Protein AF-A0A1Q5QZH0-F1 (afdb_monomer)

Radius of gyration: 17.16 Å; Cα contacts (8 Å, |Δi|>4): 21; chains: 1; bounding box: 36×31×47 Å

Mean predicted aligned error: 10.09 Å

Structure (mmCIF, N/CA/C/O backbone):
data_AF-A0A1Q5QZH0-F1
#
_entry.id   AF-A0A1Q5QZH0-F1
#
loop_
_atom_site.group_PDB
_atom_site.id
_atom_site.type_symbol
_atom_site.label_atom_id
_atom_site.label_alt_id
_atom_site.label_comp_id
_atom_site.label_asym_id
_atom_site.label_entity_id
_atom_site.label_seq_id
_atom_site.pdbx_PDB_ins_code
_atom_site.Cartn_x
_atom_site.Cartn_y
_atom_site.Cartn_z
_atom_site.occupancy
_atom_site.B_iso_or_equiv
_atom_site.auth_seq_id
_atom_site.auth_comp_id
_atom_site.auth_asym_id
_atom_site.auth_atom_id
_atom_site.pdbx_PDB_model_num
ATOM 1 N N . TRP A 1 1 ? 6.038 1.890 -18.536 1.00 57.09 1 TRP A N 1
ATOM 2 C CA . TRP A 1 1 ? 7.048 2.656 -17.776 1.00 57.09 1 TRP A CA 1
ATOM 3 C C . TRP A 1 1 ? 7.448 3.877 -18.613 1.00 57.09 1 TRP A C 1
ATOM 5 O O . TRP A 1 1 ? 8.399 3.811 -19.379 1.00 57.09 1 TRP A O 1
ATOM 15 N N . LEU A 1 2 ? 6.680 4.977 -18.568 1.00 54.44 2 LEU A N 1
ATOM 16 C CA . LEU A 1 2 ? 6.968 6.151 -19.418 1.00 54.44 2 LEU A CA 1
ATOM 17 C C . LEU A 1 2 ? 8.265 6.871 -18.995 1.00 54.44 2 LEU A C 1
ATOM 19 O O . LEU A 1 2 ? 8.959 7.413 -19.840 1.00 54.44 2 LEU A O 1
ATOM 23 N N . LEU A 1 3 ? 8.637 6.795 -17.710 1.00 57.62 3 LEU A N 1
ATOM 24 C CA . LEU A 1 3 ? 9.879 7.365 -17.168 1.00 57.62 3 LEU A CA 1
ATOM 25 C C . LEU A 1 3 ? 11.174 6.699 -17.692 1.00 57.62 3 LEU A C 1
ATOM 27 O O . LEU A 1 3 ? 12.242 7.272 -17.535 1.00 57.62 3 LEU A O 1
ATOM 31 N N . GLN A 1 4 ? 11.095 5.486 -18.261 1.00 57.97 4 GLN A N 1
ATOM 32 C CA . GLN A 1 4 ? 12.247 4.633 -18.638 1.00 57.97 4 GLN A CA 1
ATOM 33 C C . GLN A 1 4 ? 12.659 5.014 -20.041 1.00 57.97 4 GLN A C 1
ATOM 35 O O . GLN A 1 4 ? 13.828 4.979 -20.389 1.00 57.97 4 GLN A O 1
ATOM 40 N N . TRP A 1 5 ? 11.645 5.381 -20.819 1.00 58.03 5 TRP A N 1
ATOM 41 C CA . TRP A 1 5 ? 11.732 5.848 -22.182 1.00 58.03 5 TRP A CA 1
ATOM 42 C C . TRP A 1 5 ? 11.906 7.372 -22.229 1.00 58.03 5 TRP A C 1
ATOM 44 O O . TRP A 1 5 ? 12.612 7.869 -23.097 1.00 58.03 5 TRP A O 1
ATOM 54 N N . TYR A 1 6 ? 11.336 8.109 -21.266 1.00 59.97 6 TYR A N 1
ATOM 55 C CA . TYR A 1 6 ? 11.456 9.565 -21.142 1.00 59.97 6 TYR A CA 1
ATOM 56 C C . TYR A 1 6 ? 11.782 9.981 -19.698 1.00 59.97 6 TYR A C 1
ATOM 58 O O . TYR A 1 6 ? 10.876 10.336 -18.933 1.00 59.97 6 TYR A O 1
ATOM 66 N N . PRO A 1 7 ? 13.067 9.956 -19.303 1.00 63.41 7 PRO A N 1
ATOM 67 C CA . PRO A 1 7 ? 13.510 10.441 -18.001 1.00 63.41 7 PRO A CA 1
ATOM 68 C C . PRO A 1 7 ? 13.390 11.971 -17.952 1.00 63.41 7 PRO A C 1
ATOM 70 O O . PRO A 1 7 ? 14.319 12.706 -18.270 1.00 63.41 7 PRO A O 1
ATOM 73 N N . ASN A 1 8 ? 12.203 12.459 -17.594 1.00 75.69 8 ASN A N 1
ATOM 74 C CA . ASN A 1 8 ? 11.897 13.881 -17.491 1.00 75.69 8 ASN A CA 1
ATOM 75 C C . ASN A 1 8 ? 11.555 14.239 -16.037 1.00 75.69 8 ASN A C 1
ATOM 77 O O . ASN A 1 8 ? 10.703 13.598 -15.415 1.00 75.69 8 ASN A O 1
ATOM 81 N N . TYR A 1 9 ? 12.197 15.282 -15.505 1.00 77.31 9 TYR A N 1
ATOM 82 C CA . TYR A 1 9 ? 12.016 15.757 -14.129 1.00 77.31 9 TYR A CA 1
ATOM 83 C C . TYR A 1 9 ? 10.553 16.074 -13.795 1.00 77.31 9 TYR A C 1
ATOM 85 O O . TYR A 1 9 ? 10.117 15.845 -12.667 1.00 77.31 9 TYR A O 1
ATOM 93 N N . TRP A 1 10 ? 9.769 16.518 -14.781 1.00 80.62 10 TRP A N 1
ATOM 94 C CA . TRP A 1 10 ? 8.334 16.771 -14.626 1.00 80.62 10 TRP A CA 1
ATOM 95 C C . TRP A 1 10 ? 7.536 15.500 -14.333 1.00 80.62 10 TRP A C 1
ATOM 97 O O . TRP A 1 10 ? 6.678 15.486 -13.452 1.00 80.62 10 TRP A O 1
ATOM 107 N N . LEU A 1 11 ? 7.853 14.412 -15.034 1.00 77.81 11 LEU A N 1
ATOM 108 C CA . LEU A 1 11 ? 7.167 13.133 -14.880 1.00 77.81 11 LEU A CA 1
ATOM 109 C C . LEU A 1 11 ? 7.531 12.476 -13.543 1.00 77.81 11 LEU A C 1
ATOM 111 O O . LEU A 1 11 ? 6.667 11.922 -12.863 1.00 77.81 11 LEU A O 1
ATOM 115 N N . LEU A 1 12 ? 8.801 12.592 -13.144 1.00 78.44 12 LEU A N 1
ATOM 116 C CA . LEU A 1 12 ? 9.286 12.120 -11.848 1.00 78.44 12 LEU A CA 1
ATOM 117 C C . LEU A 1 12 ? 8.638 12.905 -10.699 1.00 78.44 12 LEU A C 1
ATOM 119 O O . LEU A 1 12 ? 8.136 12.303 -9.755 1.00 78.44 12 LEU A O 1
ATOM 123 N N . THR A 1 13 ? 8.563 14.233 -10.815 1.00 82.31 13 THR A N 1
ATOM 124 C CA . THR A 1 13 ? 7.894 15.094 -9.826 1.00 82.31 13 THR A CA 1
ATOM 125 C C . THR A 1 13 ? 6.409 14.756 -9.701 1.00 82.31 13 THR A C 1
ATOM 127 O O . THR A 1 13 ? 5.913 14.574 -8.590 1.00 82.31 13 THR A O 1
ATOM 130 N N . GLY A 1 14 ? 5.702 14.595 -10.825 1.00 84.31 14 GLY A N 1
ATOM 131 C CA . GLY A 1 14 ? 4.294 14.190 -10.825 1.00 84.31 14 GLY A CA 1
ATOM 132 C C . GLY A 1 14 ? 4.071 12.830 -10.157 1.00 84.31 14 GLY A C 1
ATOM 133 O O . GLY A 1 14 ? 3.154 12.680 -9.347 1.00 84.31 14 GLY A O 1
ATOM 134 N N . PHE A 1 15 ? 4.950 11.861 -10.429 1.00 79.88 15 PHE A N 1
ATOM 135 C CA . PHE A 1 15 ? 4.918 10.555 -9.775 1.00 79.88 15 PHE A CA 1
ATOM 136 C C . PHE A 1 15 ? 5.143 10.665 -8.261 1.00 79.88 15 PHE A C 1
ATOM 138 O O . PHE A 1 15 ? 4.353 10.119 -7.496 1.00 79.88 15 PHE A O 1
ATOM 145 N N . VAL A 1 16 ? 6.163 11.406 -7.815 1.00 82.56 16 VAL A N 1
ATOM 146 C CA . VAL A 1 16 ? 6.477 11.584 -6.386 1.00 82.56 16 VAL A CA 1
ATOM 147 C C . VAL A 1 16 ? 5.329 12.263 -5.639 1.00 82.56 16 VAL A C 1
ATOM 149 O O . VAL A 1 16 ? 4.966 11.809 -4.556 1.00 82.56 16 VAL A O 1
ATOM 152 N N . ILE A 1 17 ? 4.717 13.303 -6.212 1.00 85.62 17 ILE A N 1
ATOM 153 C CA . ILE A 1 17 ? 3.585 14.002 -5.586 1.00 85.62 17 ILE A CA 1
ATOM 154 C C . ILE A 1 17 ? 2.373 13.074 -5.474 1.00 85.62 17 ILE A C 1
ATOM 156 O O . ILE A 1 17 ? 1.782 12.957 -4.400 1.00 85.62 17 ILE A O 1
ATOM 160 N N . CYS A 1 18 ? 2.008 12.389 -6.561 1.00 82.31 18 CYS A N 1
ATOM 161 C CA . CYS A 1 18 ? 0.839 11.511 -6.579 1.00 82.31 18 CYS A CA 1
ATOM 162 C C . CYS A 1 18 ? 1.028 10.305 -5.644 1.00 82.31 18 CYS A C 1
ATOM 164 O O . CYS A 1 18 ? 0.160 9.992 -4.827 1.00 82.31 18 CYS A O 1
ATOM 166 N N . PHE A 1 19 ? 2.203 9.675 -5.695 1.00 78.19 19 PHE A N 1
ATOM 167 C CA . PHE A 1 19 ? 2.532 8.521 -4.865 1.00 78.19 19 PHE A CA 1
ATOM 168 C C . PHE A 1 19 ? 2.700 8.898 -3.385 1.00 78.19 19 PHE A C 1
ATOM 170 O O . PHE A 1 19 ? 2.171 8.214 -2.506 1.00 78.19 19 PHE A O 1
ATOM 177 N N . GLY A 1 20 ? 3.370 10.018 -3.099 1.00 78.50 20 GLY A N 1
ATOM 178 C CA . GLY A 1 20 ? 3.542 10.547 -1.745 1.00 78.50 20 GLY A CA 1
ATOM 179 C C . GLY A 1 20 ? 2.216 10.956 -1.103 1.00 78.50 20 GLY A C 1
ATOM 180 O O . GLY A 1 20 ? 1.957 10.606 0.050 1.00 78.50 20 GLY A O 1
ATOM 181 N N . SER A 1 21 ? 1.332 11.606 -1.866 1.00 79.12 21 SER A N 1
ATOM 182 C CA . SER A 1 21 ? -0.028 11.933 -1.419 1.00 79.12 21 SER A CA 1
ATOM 183 C C . SER A 1 21 ? -0.821 10.671 -1.062 1.00 79.12 21 SER A C 1
ATOM 185 O O . SER A 1 21 ? -1.481 10.617 -0.018 1.00 79.12 21 SER A O 1
ATOM 187 N N . MET A 1 22 ? -0.696 9.619 -1.876 1.00 74.50 22 MET A N 1
ATOM 188 C CA . MET A 1 22 ? -1.396 8.361 -1.639 1.00 74.50 22 MET A CA 1
ATOM 189 C C . MET A 1 22 ? -0.912 7.666 -0.358 1.00 74.50 22 MET A C 1
ATOM 191 O O . MET A 1 22 ? -1.746 7.268 0.455 1.00 74.50 22 MET A O 1
ATOM 195 N N . ILE A 1 23 ? 0.402 7.568 -0.121 1.00 71.69 23 ILE A N 1
ATOM 196 C CA . ILE A 1 23 ? 0.955 6.983 1.118 1.00 71.69 23 ILE A CA 1
ATOM 197 C C . ILE A 1 23 ? 0.473 7.739 2.365 1.00 71.69 23 ILE A C 1
ATOM 199 O O . ILE A 1 23 ? 0.062 7.102 3.339 1.00 71.69 23 ILE A O 1
ATOM 203 N N . GLY A 1 24 ? 0.456 9.075 2.318 1.00 67.12 24 GLY A N 1
ATOM 204 C CA . GLY A 1 24 ? 0.023 9.908 3.443 1.00 67.12 24 GLY A CA 1
ATOM 205 C C . GLY A 1 24 ? -1.452 9.724 3.814 1.00 67.12 24 GLY A C 1
ATOM 206 O O . GLY A 1 24 ? -1.799 9.755 4.992 1.00 67.12 24 GLY A O 1
ATOM 207 N N . SER A 1 25 ? -2.322 9.473 2.832 1.00 71.50 25 SER A N 1
ATOM 208 C CA . SER A 1 25 ? -3.759 9.286 3.071 1.00 71.50 25 SER A CA 1
ATOM 209 C C . SER A 1 25 ? -4.109 7.895 3.622 1.00 71.50 25 SER A C 1
ATOM 211 O O . SER A 1 25 ? -5.027 7.755 4.431 1.00 71.50 25 SER A O 1
ATOM 213 N N . ARG A 1 26 ? -3.370 6.849 3.226 1.00 65.56 26 ARG A N 1
ATOM 214 C CA . ARG A 1 26 ? -3.738 5.448 3.517 1.00 65.56 26 ARG A CA 1
ATOM 215 C C . ARG A 1 26 ? -3.529 5.059 4.982 1.00 65.56 26 ARG A C 1
ATOM 217 O O . ARG A 1 26 ? -4.320 4.286 5.518 1.00 65.56 26 ARG A O 1
ATOM 224 N N . GLY A 1 27 ? -2.499 5.602 5.631 1.00 64.88 27 GLY A N 1
ATOM 225 C CA . GLY A 1 27 ? -2.182 5.309 7.034 1.00 64.88 27 GLY A CA 1
ATOM 226 C C . GLY A 1 27 ? -3.296 5.722 8.010 1.00 64.88 27 GLY A C 1
ATOM 227 O O . GLY A 1 27 ? -3.794 4.868 8.745 1.00 64.88 27 GLY A O 1
ATOM 228 N N . PRO A 1 28 ? -3.746 6.992 7.992 1.00 66.81 28 PRO A N 1
ATOM 229 C CA . PRO A 1 28 ? -4.834 7.471 8.847 1.00 66.81 28 PRO A CA 1
ATOM 230 C C . PRO A 1 28 ? -6.195 6.848 8.522 1.00 66.81 28 PRO A C 1
ATOM 232 O O . PRO A 1 28 ? -7.037 6.709 9.404 1.00 66.81 28 PRO A O 1
ATOM 235 N N . LEU A 1 29 ? -6.430 6.467 7.262 1.00 69.19 29 LEU A N 1
ATOM 236 C CA . LEU A 1 29 ? -7.709 5.895 6.842 1.00 69.19 29 LEU A CA 1
ATOM 237 C C . LEU A 1 29 ? -7.949 4.518 7.478 1.00 69.19 29 LEU A C 1
ATOM 239 O O . LEU A 1 29 ? -9.033 4.251 7.990 1.00 69.19 29 LEU A O 1
ATOM 243 N N . ILE A 1 30 ? -6.933 3.649 7.478 1.00 69.62 30 ILE A N 1
ATOM 244 C CA . ILE A 1 30 ? -7.046 2.289 8.029 1.00 69.62 30 ILE A CA 1
ATOM 245 C C . ILE A 1 30 ? -7.243 2.345 9.547 1.00 69.62 30 ILE A C 1
ATOM 247 O O . ILE A 1 30 ? -8.106 1.648 10.084 1.00 69.62 30 ILE A O 1
ATOM 251 N N . THR A 1 31 ? -6.490 3.204 10.239 1.00 65.69 31 THR A N 1
ATOM 252 C CA . THR A 1 31 ? -6.598 3.368 11.694 1.00 65.69 31 THR A CA 1
ATOM 253 C C . THR A 1 31 ? -7.931 3.986 12.102 1.00 65.69 31 THR A C 1
ATOM 255 O O . THR A 1 31 ? -8.575 3.479 13.021 1.00 65.69 31 THR A O 1
ATOM 258 N N . ALA A 1 32 ? -8.396 5.019 11.394 1.00 67.81 32 ALA A N 1
ATOM 259 C CA . ALA A 1 32 ? -9.680 5.660 11.666 1.00 67.81 32 ALA A CA 1
ATOM 260 C C . ALA A 1 32 ? -10.865 4.712 11.425 1.00 67.81 32 ALA A C 1
ATOM 262 O O . ALA A 1 32 ? -11.784 4.666 12.244 1.00 67.81 32 ALA A O 1
ATOM 263 N N . THR A 1 33 ? -10.846 3.928 10.343 1.00 69.56 33 THR A N 1
ATOM 264 C CA . THR A 1 33 ? -11.904 2.948 10.058 1.00 69.56 33 THR A CA 1
ATOM 265 C C . THR A 1 33 ? -11.898 1.804 11.071 1.00 69.56 33 THR A C 1
ATOM 267 O O . THR A 1 33 ? -12.960 1.428 11.567 1.00 69.56 33 THR A O 1
ATOM 270 N N . ALA A 1 34 ? -10.722 1.304 11.461 1.00 66.94 34 ALA A N 1
ATOM 271 C CA . ALA A 1 34 ? -10.613 0.281 12.500 1.00 66.94 34 ALA A CA 1
ATOM 272 C C . ALA A 1 34 ? -11.149 0.778 13.857 1.00 66.94 34 ALA A C 1
ATOM 274 O O . ALA A 1 34 ? -11.943 0.076 14.482 1.00 66.94 34 ALA A O 1
ATOM 275 N N . LEU A 1 35 ? -10.798 2.001 14.279 1.00 65.88 35 LEU A N 1
ATOM 276 C CA . LEU A 1 35 ? -11.318 2.601 15.518 1.00 65.88 35 LEU A CA 1
ATOM 277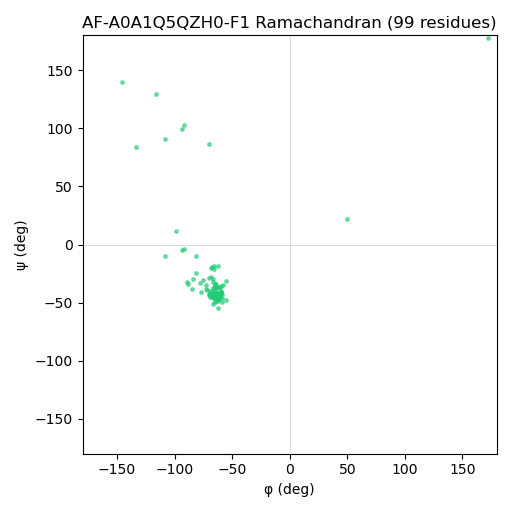 C C . LEU A 1 35 ? -12.825 2.897 15.464 1.00 65.88 35 LEU A C 1
ATOM 279 O O . LEU A 1 35 ? -13.500 2.855 16.493 1.00 65.88 35 LEU A O 1
ATOM 283 N N . LYS A 1 36 ? -13.364 3.234 14.285 1.00 67.81 36 LYS A N 1
ATOM 284 C CA . LYS A 1 36 ? -14.806 3.463 14.108 1.00 67.81 36 LYS A CA 1
ATOM 285 C C . LYS A 1 36 ? -15.611 2.168 14.212 1.00 67.81 36 LYS A C 1
ATOM 287 O O . LYS A 1 36 ? -16.665 2.181 14.843 1.00 67.81 36 LYS A O 1
ATOM 292 N N . ILE A 1 37 ? -15.134 1.084 13.595 1.00 68.88 37 ILE A N 1
ATOM 293 C CA . ILE A 1 37 ? -15.838 -0.209 13.547 1.00 68.88 37 ILE A CA 1
ATOM 294 C C . ILE A 1 37 ? -15.708 -0.953 14.879 1.00 68.88 37 ILE A C 1
ATOM 296 O O . ILE A 1 37 ? -16.680 -1.527 15.368 1.00 68.88 37 ILE A O 1
ATOM 300 N N . PHE A 1 38 ? -14.529 -0.915 15.495 1.00 64.75 38 PHE A N 1
ATOM 301 C CA . PHE A 1 38 ? -14.257 -1.610 16.744 1.00 64.75 38 PHE A CA 1
ATOM 302 C C . PHE A 1 38 ? -14.131 -0.584 17.874 1.00 64.75 38 PHE A C 1
ATOM 304 O O . PHE A 1 38 ? -13.056 -0.063 18.147 1.00 64.75 38 PHE A O 1
ATOM 311 N N . ARG A 1 39 ? -15.244 -0.271 18.544 1.00 56.88 39 ARG A N 1
ATOM 312 C CA . ARG A 1 39 ? -15.236 0.487 19.805 1.00 56.88 39 ARG A CA 1
ATOM 313 C C . ARG A 1 39 ? -15.185 -0.508 20.967 1.00 56.88 39 ARG A C 1
ATOM 315 O O . ARG A 1 39 ? -16.198 -1.130 21.266 1.00 56.88 39 ARG A O 1
ATOM 322 N N . GLY A 1 40 ? -14.024 -0.700 21.601 1.00 62.69 40 GLY A N 1
ATOM 323 C CA . GLY A 1 40 ? -13.921 -1.585 22.770 1.00 62.69 40 GLY A CA 1
ATOM 324 C C . GLY A 1 40 ? -12.504 -1.856 23.284 1.00 62.69 40 GLY A C 1
ATOM 325 O O . GLY A 1 40 ? -11.512 -1.428 22.707 1.00 62.69 40 GLY A O 1
ATOM 326 N N . GLU A 1 41 ? -12.414 -2.619 24.371 1.00 61.31 41 GLU A N 1
ATOM 327 C CA . GLU A 1 41 ? -11.173 -2.919 25.110 1.00 61.31 41 GLU A CA 1
ATOM 328 C C . GLU A 1 41 ? -10.169 -3.787 24.317 1.00 61.31 41 GLU A C 1
ATOM 330 O O . GLU A 1 41 ? -8.975 -3.796 24.596 1.00 61.31 41 GLU A O 1
ATOM 335 N N . ARG A 1 42 ? -10.633 -4.489 23.269 1.00 66.62 42 ARG A N 1
ATOM 336 C CA . ARG A 1 42 ? -9.830 -5.427 22.452 1.00 66.62 42 ARG A CA 1
ATOM 337 C C . ARG A 1 42 ? -9.314 -4.846 21.129 1.00 66.62 42 ARG A C 1
ATOM 339 O O . ARG A 1 42 ? -8.820 -5.592 20.283 1.00 66.62 42 ARG A O 1
ATOM 346 N N . VAL A 1 43 ? -9.404 -3.527 20.931 1.00 69.12 43 VAL A N 1
ATOM 347 C CA . VAL A 1 43 ? -8.946 -2.853 19.695 1.00 69.12 43 VAL A CA 1
ATOM 348 C C . VAL A 1 43 ? -7.467 -3.113 19.420 1.00 69.12 43 VAL A C 1
ATOM 350 O O . VAL A 1 43 ? -7.093 -3.312 18.268 1.00 69.12 43 VAL A O 1
ATOM 353 N N . GLY A 1 44 ? -6.641 -3.210 20.466 1.00 73.06 44 GLY A N 1
ATOM 354 C CA . GLY A 1 44 ? -5.219 -3.533 20.332 1.00 73.06 44 GLY A CA 1
ATOM 355 C C . GLY A 1 44 ? -4.959 -4.890 19.666 1.00 73.06 44 GLY A C 1
ATOM 356 O O . GLY A 1 44 ? -4.090 -4.988 18.807 1.00 73.06 44 GLY A O 1
ATOM 357 N N . THR A 1 45 ? -5.743 -5.926 19.983 1.00 77.81 45 THR A N 1
ATOM 358 C CA . THR A 1 45 ? -5.585 -7.269 19.391 1.00 77.81 45 THR A CA 1
ATOM 359 C C . THR A 1 45 ? -6.049 -7.313 17.933 1.00 77.81 45 THR A C 1
ATOM 361 O O . THR A 1 45 ? -5.410 -7.948 17.091 1.00 77.81 45 THR A O 1
ATOM 364 N N . ILE A 1 46 ? -7.136 -6.607 17.611 1.00 77.31 46 ILE A N 1
ATOM 365 C CA . ILE A 1 46 ? -7.659 -6.503 16.238 1.00 77.31 46 ILE A CA 1
ATOM 366 C C . ILE A 1 46 ? -6.684 -5.709 15.367 1.00 77.31 46 ILE A C 1
ATOM 368 O O . ILE A 1 46 ? -6.320 -6.125 14.271 1.00 77.31 46 ILE A O 1
ATOM 372 N N . TYR A 1 47 ? -6.191 -4.586 15.878 1.00 77.06 47 TYR A N 1
ATOM 373 C CA . TYR A 1 47 ? -5.193 -3.801 15.171 1.00 77.06 47 TYR A CA 1
ATOM 374 C C . TYR A 1 47 ? -3.863 -4.557 15.040 1.00 77.06 47 TYR A C 1
ATOM 376 O O . TYR A 1 47 ? -3.240 -4.523 13.983 1.00 77.06 47 TYR A O 1
ATOM 384 N N . GLY A 1 48 ? -3.465 -5.320 16.062 1.00 80.50 48 GLY A N 1
ATOM 385 C CA . GLY A 1 48 ? -2.287 -6.187 16.019 1.00 80.50 48 GLY A CA 1
ATOM 386 C C . GLY A 1 48 ? -2.373 -7.261 14.932 1.00 80.50 48 GLY A C 1
ATOM 387 O O . GLY A 1 48 ? -1.418 -7.454 14.185 1.00 80.50 48 GLY A O 1
ATOM 388 N N . THR A 1 49 ? -3.528 -7.910 14.773 1.00 82.31 49 THR A N 1
ATOM 389 C CA . THR A 1 49 ? -3.748 -8.891 13.692 1.00 82.31 49 THR A CA 1
ATOM 390 C C . THR A 1 49 ? -3.749 -8.242 12.306 1.00 82.31 49 THR A C 1
ATOM 392 O O . THR A 1 49 ? -3.153 -8.796 11.382 1.00 82.31 49 THR A O 1
ATOM 395 N N . ILE A 1 50 ? -4.307 -7.033 12.163 1.00 80.44 50 ILE A N 1
ATOM 396 C CA . ILE A 1 50 ? -4.208 -6.240 10.923 1.00 80.44 50 ILE A CA 1
ATOM 397 C C . ILE A 1 50 ? -2.743 -5.899 10.606 1.00 80.44 50 ILE A C 1
ATOM 399 O O . ILE A 1 50 ? -2.306 -6.060 9.465 1.00 80.44 50 ILE A O 1
ATOM 403 N N . MET A 1 51 ? -1.964 -5.473 11.604 1.00 80.75 51 MET A N 1
ATOM 404 C CA . MET A 1 51 ? -0.544 -5.154 11.428 1.00 80.75 51 MET A CA 1
ATOM 405 C C . MET A 1 51 ? 0.288 -6.382 11.056 1.00 80.75 51 MET A C 1
ATOM 407 O O . MET A 1 51 ? 1.151 -6.279 10.186 1.00 80.75 51 MET A O 1
ATOM 411 N N . ILE A 1 52 ? 0.003 -7.550 11.641 1.00 86.19 52 ILE A N 1
ATOM 412 C CA . ILE A 1 52 ? 0.642 -8.818 11.256 1.00 86.19 52 ILE A CA 1
ATOM 413 C C . ILE A 1 52 ? 0.333 -9.148 9.792 1.00 86.19 52 ILE A C 1
ATOM 415 O O . ILE A 1 52 ? 1.249 -9.464 9.034 1.00 86.19 52 ILE A O 1
ATOM 419 N N . GLY A 1 53 ? -0.928 -9.017 9.365 1.00 84.50 53 GLY A N 1
ATOM 420 C CA . GLY A 1 53 ? -1.315 -9.219 7.966 1.00 84.50 53 GLY A CA 1
ATOM 421 C C . GLY A 1 53 ? -0.604 -8.254 7.010 1.00 84.50 53 GLY A C 1
ATOM 422 O O . GLY A 1 53 ? -0.091 -8.674 5.974 1.00 84.50 53 GLY A O 1
ATOM 423 N N . SER A 1 54 ? -0.504 -6.976 7.387 1.00 81.62 54 SER A N 1
ATOM 424 C CA . SER A 1 54 ? 0.221 -5.953 6.620 1.00 81.62 54 SER A CA 1
ATOM 425 C C . SER A 1 54 ? 1.725 -6.253 6.520 1.00 81.62 54 SER A C 1
ATOM 427 O O . SER A 1 54 ? 2.322 -6.147 5.443 1.00 81.62 54 SER A O 1
ATOM 429 N N . GLY A 1 55 ? 2.336 -6.693 7.624 1.00 83.56 55 GLY A N 1
ATOM 430 C CA . GLY A 1 55 ? 3.742 -7.096 7.677 1.00 83.56 55 GLY A CA 1
ATOM 431 C C . GLY A 1 55 ? 4.031 -8.319 6.808 1.00 83.56 55 GLY A C 1
ATOM 432 O O . GLY A 1 55 ? 4.965 -8.294 6.006 1.00 83.56 55 GLY A O 1
ATOM 433 N N . LEU A 1 56 ? 3.187 -9.351 6.892 1.00 87.12 56 LEU A N 1
ATOM 434 C CA . LEU A 1 56 ? 3.277 -10.538 6.036 1.00 87.12 56 LEU A CA 1
ATOM 435 C C . LEU A 1 56 ? 3.117 -10.179 4.556 1.00 87.12 56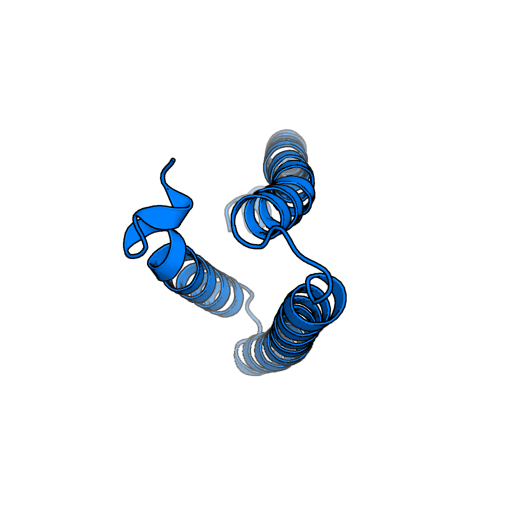 LEU A C 1
ATOM 437 O O . LEU A 1 56 ? 3.914 -10.625 3.735 1.00 87.12 56 LEU A O 1
ATOM 441 N N . GLY A 1 57 ? 2.146 -9.329 4.215 1.00 83.44 57 GLY A N 1
ATOM 442 C CA . GLY A 1 57 ? 1.964 -8.847 2.846 1.00 83.44 57 GLY A CA 1
ATOM 443 C C . GLY A 1 57 ? 3.176 -8.072 2.323 1.00 83.44 57 GL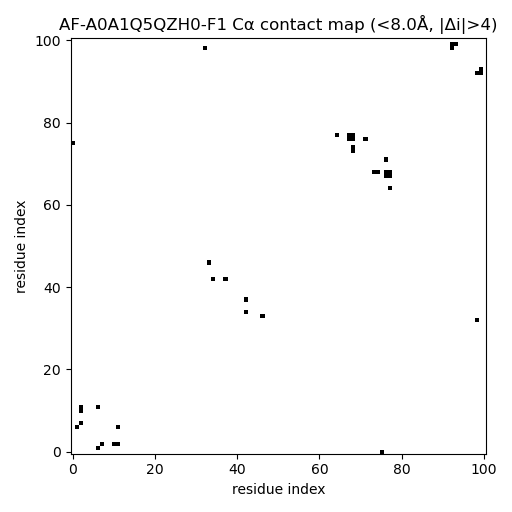Y A C 1
ATOM 444 O O . GLY A 1 57 ? 3.561 -8.246 1.170 1.00 83.44 57 GLY A O 1
ATOM 445 N N . SER A 1 58 ? 3.827 -7.276 3.175 1.00 82.44 58 SER A N 1
ATOM 446 C CA . SER A 1 58 ? 5.043 -6.537 2.808 1.00 82.44 58 SER A CA 1
ATOM 447 C C . SER A 1 58 ? 6.242 -7.466 2.598 1.00 82.44 58 SER A C 1
ATOM 449 O O . SER A 1 58 ? 6.977 -7.306 1.623 1.00 82.44 58 SER A O 1
ATOM 451 N N . ALA A 1 59 ? 6.422 -8.466 3.466 1.00 84.62 59 ALA A N 1
ATOM 452 C CA . ALA A 1 59 ? 7.489 -9.456 3.338 1.00 84.62 59 ALA A CA 1
ATOM 453 C C . ALA A 1 59 ? 7.313 -10.315 2.076 1.00 84.62 59 ALA A C 1
ATOM 455 O O . ALA A 1 59 ? 8.237 -10.426 1.268 1.00 84.62 59 ALA A O 1
ATOM 456 N N . LEU A 1 60 ? 6.109 -10.860 1.871 1.00 84.12 60 LEU A N 1
ATOM 457 C CA . LEU A 1 60 ? 5.780 -11.651 0.685 1.00 84.12 60 LEU A CA 1
ATOM 458 C C . LEU A 1 60 ? 5.867 -10.803 -0.587 1.00 84.12 60 LEU A C 1
ATOM 460 O O . LEU A 1 60 ? 6.449 -11.249 -1.568 1.00 84.12 60 LEU A O 1
ATOM 464 N N . GLY A 1 61 ? 5.347 -9.575 -0.569 1.00 81.56 61 GLY A N 1
ATOM 465 C CA . GLY A 1 61 ? 5.392 -8.664 -1.712 1.00 81.56 61 GLY A CA 1
ATOM 466 C C . GLY A 1 61 ? 6.816 -8.282 -2.117 1.00 81.56 61 GLY A C 1
ATOM 467 O O . GLY A 1 61 ? 7.129 -8.291 -3.306 1.00 81.56 61 GLY A O 1
ATOM 468 N N . SER A 1 62 ? 7.691 -8.005 -1.145 1.00 82.56 62 SER A N 1
ATOM 469 C CA . SER A 1 62 ? 9.108 -7.712 -1.400 1.00 82.56 62 SER A CA 1
ATOM 470 C C . SER A 1 62 ? 9.845 -8.932 -1.965 1.00 82.56 62 SER A C 1
ATOM 472 O O . SER A 1 62 ? 10.560 -8.818 -2.960 1.00 82.56 62 SER A O 1
ATOM 474 N N . TRP A 1 63 ? 9.612 -10.120 -1.393 1.00 82.88 63 TRP A N 1
ATOM 475 C CA . TRP A 1 63 ? 10.242 -11.359 -1.852 1.00 82.88 63 TRP A CA 1
ATOM 476 C C . TRP A 1 63 ? 9.782 -11.772 -3.255 1.00 82.88 63 TRP A C 1
ATOM 478 O O . TRP A 1 63 ? 10.617 -11.960 -4.139 1.00 82.88 63 TRP A O 1
ATOM 488 N N . PHE A 1 64 ? 8.466 -11.833 -3.497 1.00 77.88 64 PHE A N 1
ATOM 489 C CA . PHE A 1 64 ? 7.926 -12.101 -4.834 1.00 77.88 64 PHE A CA 1
ATOM 490 C C . PHE A 1 64 ? 8.374 -11.048 -5.838 1.00 77.88 64 PHE A C 1
ATOM 492 O O . PHE A 1 64 ? 8.642 -11.384 -6.988 1.00 77.88 64 PHE A O 1
ATOM 499 N N . GLY A 1 65 ? 8.486 -9.791 -5.408 1.00 75.38 65 GLY A N 1
ATOM 500 C CA . GLY A 1 65 ? 8.939 -8.717 -6.268 1.00 75.38 65 GLY A CA 1
ATOM 501 C C . GLY A 1 65 ? 10.397 -8.851 -6.704 1.00 75.38 65 GLY A C 1
ATOM 502 O O . GLY A 1 65 ? 10.697 -8.654 -7.882 1.00 75.38 65 GLY A O 1
ATOM 503 N N . GLY A 1 66 ? 11.281 -9.253 -5.789 1.00 76.00 66 GLY A N 1
ATOM 504 C CA . GLY A 1 66 ? 12.673 -9.579 -6.107 1.00 76.00 66 GLY A CA 1
ATOM 505 C C . GLY A 1 66 ? 12.774 -10.759 -7.072 1.00 76.00 66 GLY A C 1
ATOM 506 O O . GLY A 1 66 ? 13.390 -10.640 -8.1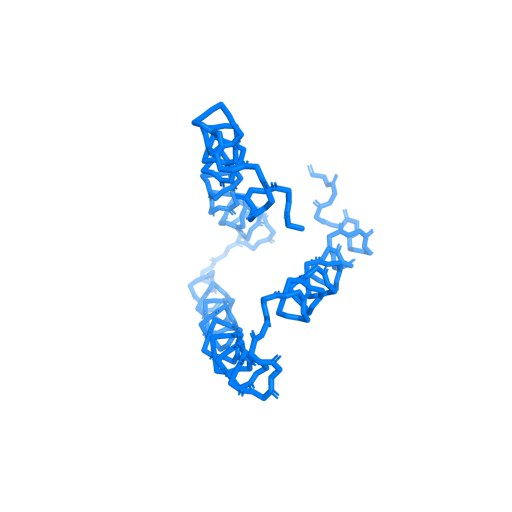24 1.00 76.00 66 GLY A O 1
ATOM 507 N N . VAL A 1 67 ? 12.064 -11.855 -6.788 1.00 79.94 67 VAL A N 1
ATOM 508 C CA . VAL A 1 67 ? 12.086 -13.061 -7.635 1.00 79.94 67 VAL A CA 1
ATOM 509 C C . VAL A 1 67 ? 11.547 -12.787 -9.047 1.00 79.94 67 VAL A C 1
ATOM 511 O O . VAL A 1 67 ? 12.150 -13.216 -10.030 1.00 79.94 67 VAL A O 1
ATOM 514 N N . LEU A 1 68 ? 10.436 -12.049 -9.182 1.00 73.88 68 LEU A N 1
ATO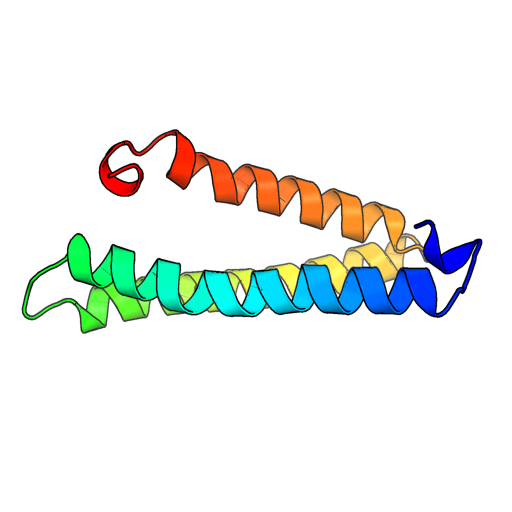M 515 C CA . LEU A 1 68 ? 9.887 -11.678 -10.497 1.00 73.88 68 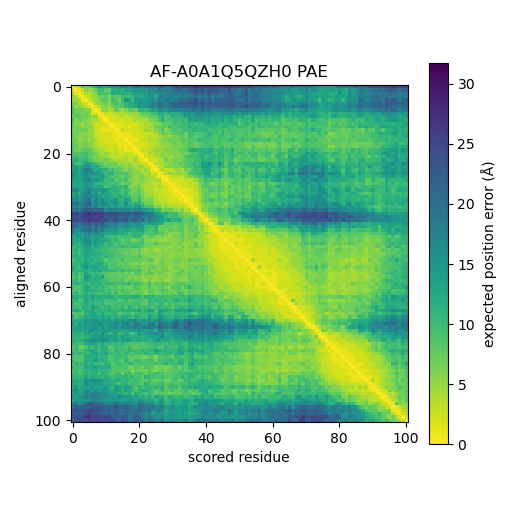LEU A CA 1
ATOM 516 C C . LEU A 1 68 ? 10.845 -10.786 -11.292 1.00 73.88 68 LEU A C 1
ATOM 518 O O . LEU A 1 68 ? 10.923 -10.894 -12.519 1.00 73.88 68 LEU A O 1
ATOM 522 N N . HIS A 1 69 ? 11.544 -9.889 -10.599 1.00 73.44 69 HIS A N 1
ATOM 523 C CA . HIS A 1 69 ? 12.518 -9.003 -11.212 1.00 73.44 69 HIS A CA 1
ATOM 524 C C . HIS A 1 69 ? 13.757 -9.776 -11.687 1.00 73.44 69 HIS A C 1
ATOM 526 O O . HIS A 1 69 ? 14.177 -9.599 -12.832 1.00 73.44 69 HIS A O 1
ATOM 532 N N . ASP A 1 70 ? 14.277 -10.679 -10.854 1.00 75.62 70 ASP A N 1
ATOM 533 C CA . ASP A 1 70 ? 15.461 -11.491 -11.148 1.00 75.62 70 ASP A CA 1
ATOM 534 C C . ASP A 1 70 ? 15.225 -12.458 -12.316 1.00 75.62 70 ASP A C 1
ATOM 536 O O . ASP A 1 70 ? 16.111 -12.657 -13.142 1.00 75.62 70 ASP A O 1
ATOM 540 N N . LEU A 1 71 ? 14.013 -13.009 -12.442 1.00 71.62 71 LEU A N 1
ATOM 541 C CA . LEU A 1 71 ? 13.659 -13.926 -13.532 1.00 71.62 71 LEU A CA 1
ATOM 542 C C . LEU A 1 71 ? 13.432 -13.229 -14.878 1.00 71.62 71 LEU A C 1
ATOM 544 O O . LEU A 1 71 ? 13.658 -13.837 -15.923 1.00 71.62 71 LEU A O 1
ATOM 548 N N . THR A 1 72 ? 12.954 -11.981 -14.877 1.00 66.00 72 THR A N 1
ATOM 549 C CA . THR A 1 72 ? 12.518 -11.312 -16.119 1.00 66.00 72 THR A CA 1
ATOM 550 C C . THR A 1 72 ? 13.471 -10.210 -16.580 1.00 66.00 72 THR A C 1
ATOM 552 O O . THR A 1 72 ? 13.291 -9.674 -17.674 1.00 66.00 72 THR A O 1
ATOM 555 N N . HIS A 1 73 ? 14.453 -9.825 -15.754 1.00 68.56 73 HIS A N 1
ATOM 556 C CA . HIS A 1 73 ? 15.338 -8.670 -15.974 1.00 68.56 73 HIS A CA 1
ATOM 557 C C . HIS A 1 73 ? 14.586 -7.366 -16.326 1.00 68.56 73 HIS A C 1
ATOM 559 O O . HIS A 1 73 ? 15.133 -6.445 -16.933 1.00 68.56 73 HIS A O 1
ATOM 565 N N . SER A 1 74 ? 13.302 -7.280 -15.968 1.00 64.94 74 SER A N 1
ATOM 566 C CA . SER A 1 74 ? 12.402 -6.200 -16.357 1.00 64.94 74 SER A CA 1
ATOM 567 C C . SER A 1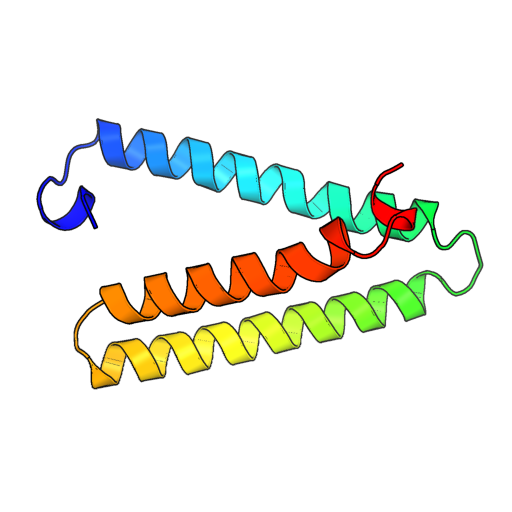 74 ? 11.405 -5.913 -15.241 1.00 64.94 74 SER A C 1
ATOM 569 O O . SER A 1 74 ? 10.855 -6.820 -14.621 1.00 64.94 74 SER A O 1
ATOM 571 N N . TYR A 1 75 ? 11.124 -4.630 -15.017 1.00 65.56 75 TYR A N 1
ATOM 572 C CA . TYR A 1 75 ? 10.187 -4.152 -13.995 1.00 65.56 75 TYR A CA 1
ATOM 573 C C . TYR A 1 75 ? 8.712 -4.213 -14.423 1.00 65.56 75 TYR A C 1
ATOM 575 O O . TYR A 1 75 ? 7.820 -4.011 -13.600 1.00 65.56 75 TYR A O 1
ATOM 583 N N . ASN A 1 76 ? 8.420 -4.480 -15.698 1.00 68.25 76 ASN A N 1
ATOM 584 C CA . ASN A 1 76 ? 7.045 -4.558 -16.199 1.00 68.25 76 ASN A CA 1
ATOM 585 C C . ASN A 1 76 ? 6.177 -5.630 -15.499 1.00 68.25 76 ASN A C 1
ATOM 587 O O . ASN A 1 76 ? 5.081 -5.279 -15.051 1.00 68.25 76 ASN A O 1
ATOM 591 N N . PRO A 1 77 ? 6.615 -6.898 -15.347 1.00 68.31 77 PRO A N 1
ATOM 592 C CA . PRO A 1 77 ? 5.829 -7.921 -14.649 1.00 68.31 77 PRO A CA 1
ATOM 593 C C . PRO A 1 77 ? 5.645 -7.614 -13.159 1.00 68.31 77 PRO A C 1
ATOM 595 O O . PRO A 1 77 ? 4.570 -7.863 -12.618 1.00 68.31 77 PRO A O 1
ATOM 598 N N . LEU A 1 78 ? 6.643 -7.003 -12.511 1.00 72.50 78 LEU A N 1
ATOM 599 C CA . LEU A 1 78 ? 6.541 -6.557 -11.120 1.00 72.50 78 LEU A CA 1
ATOM 600 C C . LEU A 1 78 ? 5.392 -5.558 -10.936 1.00 72.50 78 LEU A C 1
ATOM 602 O O . LEU A 1 78 ? 4.593 -5.670 -10.008 1.00 72.50 78 LEU A O 1
ATOM 606 N N . ILE A 1 79 ? 5.296 -4.583 -11.840 1.00 70.75 79 ILE A N 1
ATOM 607 C CA . ILE A 1 79 ? 4.261 -3.548 -11.791 1.00 70.75 79 ILE A CA 1
ATOM 608 C C . ILE A 1 79 ? 2.883 -4.141 -12.086 1.00 70.75 79 ILE A C 1
ATOM 610 O O . ILE A 1 79 ? 1.919 -3.780 -11.416 1.00 70.75 79 ILE A O 1
ATOM 614 N N . ALA A 1 80 ? 2.776 -5.070 -13.040 1.00 75.19 80 ALA A N 1
ATOM 615 C CA . ALA A 1 80 ? 1.524 -5.777 -13.303 1.00 75.19 80 ALA A CA 1
ATOM 616 C C . ALA A 1 80 ? 1.069 -6.587 -12.077 1.00 75.19 80 ALA A C 1
ATOM 618 O O . ALA A 1 80 ? -0.095 -6.515 -11.683 1.00 75.19 80 ALA A O 1
ATOM 619 N N . PHE A 1 81 ? 1.995 -7.286 -11.417 1.00 77.50 81 PHE A N 1
ATOM 620 C CA . PHE A 1 81 ? 1.721 -8.018 -10.183 1.00 77.50 81 PHE A CA 1
ATOM 621 C C . PHE A 1 81 ? 1.286 -7.090 -9.038 1.00 77.50 81 PHE A C 1
ATOM 623 O O . PHE A 1 81 ? 0.324 -7.384 -8.323 1.00 77.50 81 PHE A O 1
ATOM 630 N N . ALA A 1 82 ? 1.939 -5.935 -8.889 1.00 77.00 82 ALA A N 1
ATOM 631 C CA . ALA A 1 82 ? 1.534 -4.917 -7.925 1.00 77.00 82 ALA A CA 1
ATOM 632 C C . ALA A 1 82 ? 0.129 -4.370 -8.232 1.00 77.00 82 ALA A C 1
ATOM 634 O O . ALA A 1 82 ? -0.685 -4.228 -7.320 1.00 77.00 82 ALA A O 1
ATOM 635 N N . LEU A 1 83 ? -0.189 -4.123 -9.507 1.00 79.19 83 LEU A N 1
ATOM 636 C CA . LEU A 1 83 ? -1.502 -3.643 -9.942 1.00 79.19 83 LEU A CA 1
ATOM 637 C C . LEU A 1 83 ? -2.612 -4.645 -9.589 1.00 79.19 83 LEU A C 1
ATOM 639 O O . LEU A 1 83 ? -3.630 -4.254 -9.019 1.00 79.19 83 LEU A O 1
ATOM 643 N N . VAL A 1 84 ? -2.399 -5.937 -9.860 1.00 82.69 84 VAL A N 1
ATOM 644 C CA . VAL A 1 84 ? -3.354 -7.003 -9.511 1.00 82.69 84 VAL A CA 1
ATOM 645 C C . VAL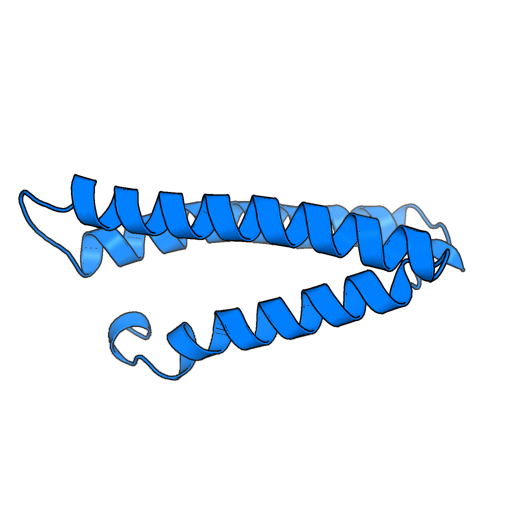 A 1 84 ? -3.581 -7.059 -8.001 1.00 82.69 84 VAL A C 1
ATOM 647 O O . VAL A 1 84 ? -4.728 -7.084 -7.557 1.00 82.69 84 VAL A O 1
ATOM 650 N N . ASN A 1 85 ? -2.517 -6.996 -7.196 1.00 79.75 85 ASN A N 1
ATOM 651 C CA . ASN A 1 85 ? -2.642 -6.986 -5.736 1.00 79.75 85 ASN A CA 1
ATOM 652 C C . ASN A 1 85 ? -3.387 -5.752 -5.209 1.00 79.75 85 ASN A C 1
ATOM 654 O O . ASN A 1 85 ? -4.166 -5.866 -4.263 1.00 79.75 85 ASN A O 1
ATOM 658 N N . VAL A 1 86 ? -3.201 -4.581 -5.824 1.00 79.50 86 VAL A N 1
ATOM 659 C CA . VAL A 1 86 ? -3.964 -3.373 -5.472 1.00 79.50 86 VAL A CA 1
ATOM 660 C C . VAL A 1 86 ? -5.452 -3.561 -5.761 1.00 79.50 86 VAL A C 1
ATOM 662 O O . VAL A 1 86 ? -6.277 -3.210 -4.918 1.00 79.50 86 VAL A O 1
ATOM 665 N N . VAL A 1 87 ? -5.803 -4.145 -6.910 1.00 80.00 87 VAL A N 1
ATOM 666 C CA . VAL A 1 87 ? -7.202 -4.438 -7.258 1.00 80.00 87 VAL A CA 1
ATOM 667 C C . VAL A 1 87 ? -7.801 -5.447 -6.282 1.00 80.00 87 VAL A C 1
ATOM 669 O O . VAL A 1 87 ? -8.884 -5.203 -5.757 1.00 80.00 87 VAL A O 1
ATOM 672 N N . LEU A 1 88 ? -7.084 -6.526 -5.959 1.00 80.00 88 LEU A N 1
ATOM 673 C CA . LEU A 1 88 ? -7.523 -7.505 -4.958 1.00 80.00 88 LEU A CA 1
ATOM 674 C C . LEU A 1 88 ? -7.717 -6.861 -3.578 1.00 80.00 88 LEU A C 1
ATOM 676 O O . LEU A 1 88 ? -8.714 -7.125 -2.911 1.00 80.00 88 LEU A O 1
ATOM 680 N N . GLY A 1 89 ? -6.817 -5.960 -3.177 1.00 74.25 89 GLY A N 1
ATOM 681 C CA . GLY A 1 89 ? -6.922 -5.200 -1.930 1.00 74.25 89 GLY A CA 1
ATOM 682 C C . GLY A 1 89 ? -8.070 -4.184 -1.902 1.00 74.25 89 GLY A C 1
ATOM 683 O O . GLY A 1 89 ? -8.502 -3.792 -0.820 1.00 74.25 89 GLY A O 1
ATOM 684 N N . LEU A 1 90 ? -8.594 -3.772 -3.062 1.00 74.19 90 LEU A N 1
ATOM 685 C CA . LEU A 1 90 ? -9.777 -2.910 -3.172 1.00 74.19 90 LEU A CA 1
ATOM 686 C C . LEU A 1 90 ? -11.092 -3.689 -3.031 1.00 74.19 90 LEU A C 1
ATOM 688 O O . LEU A 1 90 ? -12.093 -3.101 -2.620 1.00 74.19 90 LEU A O 1
ATOM 692 N N . ILE A 1 91 ? -11.108 -4.995 -3.318 1.00 78.25 91 ILE A N 1
ATOM 693 C CA . ILE A 1 91 ? -12.325 -5.823 -3.258 1.00 78.25 91 ILE A CA 1
ATOM 694 C C . ILE A 1 91 ? -13.011 -5.745 -1.883 1.00 78.25 91 ILE A C 1
ATOM 696 O O . ILE A 1 91 ? -14.211 -5.478 -1.859 1.00 78.25 91 ILE A O 1
ATOM 700 N N . PRO A 1 92 ? -12.319 -5.881 -0.733 1.00 70.88 92 PRO A N 1
ATOM 701 C CA . PRO A 1 92 ? -12.962 -5.769 0.576 1.00 70.88 92 PRO A CA 1
ATOM 702 C C . PRO A 1 92 ? -13.604 -4.397 0.814 1.00 70.88 92 PRO A C 1
ATOM 704 O O . PRO A 1 92 ? -14.681 -4.325 1.395 1.00 70.88 92 PRO A O 1
ATOM 707 N N . PHE A 1 93 ? -12.992 -3.313 0.326 1.00 66.75 93 PHE A N 1
ATOM 708 C CA . PHE A 1 93 ? -13.543 -1.958 0.450 1.00 66.75 93 PHE A CA 1
ATOM 709 C C . PHE A 1 93 ? -14.788 -1.740 -0.422 1.00 66.75 93 PHE A C 1
ATOM 711 O 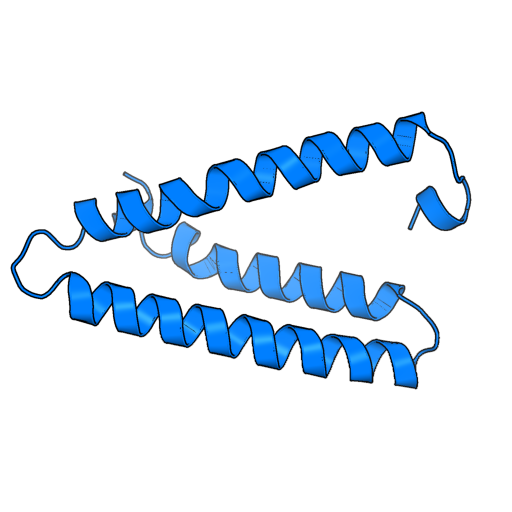O . PHE A 1 93 ? -15.647 -0.936 -0.069 1.00 66.75 93 PHE A O 1
ATOM 718 N N . LEU A 1 94 ? -14.900 -2.447 -1.551 1.00 65.62 94 LEU A N 1
ATOM 719 C CA . LEU A 1 94 ? -16.062 -2.379 -2.443 1.00 65.62 94 LEU A CA 1
ATOM 720 C C . LEU A 1 94 ? -17.196 -3.316 -2.003 1.00 65.62 94 LEU A C 1
ATOM 722 O O . LEU A 1 94 ? -18.367 -2.957 -2.118 1.00 65.62 94 LEU A O 1
ATOM 726 N N . VAL A 1 95 ? -16.850 -4.507 -1.508 1.00 68.75 95 VAL A N 1
ATOM 727 C CA . VAL A 1 95 ? -17.799 -5.570 -1.145 1.00 68.75 95 VAL A CA 1
ATOM 728 C C . VAL A 1 95 ? -18.358 -5.386 0.262 1.00 68.75 95 VAL A C 1
ATOM 730 O O . VAL A 1 95 ? -19.493 -5.782 0.506 1.00 68.75 95 VAL A O 1
ATOM 733 N N . VAL A 1 96 ? -17.607 -4.786 1.191 1.00 64.19 96 VAL A N 1
ATOM 734 C CA . VAL A 1 96 ? -18.060 -4.588 2.573 1.00 64.19 96 VAL A CA 1
ATOM 735 C C . VAL A 1 96 ? -18.702 -3.199 2.718 1.00 64.19 96 VAL A C 1
ATOM 737 O O . VAL A 1 96 ? -17.992 -2.212 2.919 1.00 64.19 96 VAL A O 1
ATOM 740 N N . PRO A 1 97 ? -20.047 -3.078 2.689 1.00 56.78 97 PRO A N 1
ATOM 741 C CA . PRO A 1 97 ? -20.735 -1.791 2.827 1.00 56.78 97 PRO A CA 1
ATOM 742 C C . PRO A 1 97 ? -20.489 -1.105 4.179 1.00 56.78 97 PRO A C 1
ATOM 744 O O . PRO A 1 97 ? -20.663 0.106 4.281 1.00 56.78 97 PRO A O 1
ATOM 747 N N . ALA A 1 98 ? -20.034 -1.843 5.199 1.00 55.94 98 ALA A N 1
ATOM 748 C CA . ALA A 1 98 ? -19.641 -1.283 6.493 1.00 55.94 98 ALA A CA 1
ATOM 749 C C . ALA A 1 98 ? -18.396 -0.372 6.424 1.00 55.94 98 ALA A C 1
ATOM 751 O O . ALA A 1 98 ? -18.231 0.463 7.305 1.00 55.94 98 ALA A O 1
ATOM 752 N N . LEU A 1 99 ? -17.555 -0.489 5.383 1.00 53.34 99 LEU A N 1
ATOM 753 C CA . LEU A 1 99 ? -16.432 0.429 5.126 1.00 53.34 99 LEU A CA 1
ATOM 754 C C . LEU A 1 99 ? -16.802 1.608 4.205 1.00 53.34 99 LEU A C 1
ATOM 756 O O . LEU A 1 99 ? -15.965 2.475 3.962 1.00 53.34 99 LEU A O 1
ATOM 760 N N . ARG A 1 100 ? -18.033 1.642 3.674 1.00 51.50 100 ARG A N 1
ATOM 761 C CA . ARG A 1 100 ? -18.490 2.646 2.697 1.00 51.50 100 ARG A CA 1
ATOM 762 C C . ARG A 1 100 ? -19.202 3.857 3.338 1.00 51.50 100 ARG A C 1
ATOM 764 O O . ARG A 1 100 ? -19.564 4.775 2.609 1.00 51.50 100 ARG A O 1
ATOM 771 N N . ARG A 1 101 ? -19.426 3.855 4.660 1.00 43.78 101 ARG A N 1
ATOM 772 C CA . ARG A 1 101 ? -20.025 4.951 5.459 1.00 43.78 101 ARG A CA 1
ATOM 773 C C . ARG A 1 101 ? -18.980 5.629 6.341 1.00 43.78 101 ARG A C 1
ATOM 775 O O . ARG A 1 101 ? -19.105 6.855 6.544 1.00 43.78 101 ARG A O 1
#

Secondary structure (DSSP, 8-state):
-HHHH---HHHHHHHHHHHHHHHHHHHHHHHHHHHHH--STTHHHHHHHHHHHHHHHHHHHHHHHHHHHHHHSSSHHHHHHHHHHHHHHHHHHHH-GGG--

Sequence (101 aa):
WLLQWYPNYWLLTGFVICFGSMIGSRGPLITATALKIFRGERVGTIYGTIMIGSGLGSALGSWFGGVLHDLTHSYNPLIAFALVNVVLGLIPFLVVPALRR

Foldseek 3Di:
DVCVVPVDPVVVVVCCVVVVVVVVVPVVLVVVLLCVVDPDDCSVVVVVVVVVVVVVCVVVLVVVLVVVCVVPVDCVVNVVVVVVVVVVVCCCCVVPCSNVD

pLDDT: mean 72.51, std 9.08, range [43.78, 87.12]

Solvent-accessible surface area (backbone atoms only — not comparable to full-atom values): 5844 Å² total; per-residue (Å²): 116,68,60,80,81,47,81,41,72,68,61,52,50,52,49,50,51,55,52,51,53,50,59,65,52,53,60,60,49,54,56,51,50,50,52,67,74,46,79,63,94,60,43,66,60,55,50,48,54,51,48,50,52,52,50,50,50,51,53,51,50,51,52,53,39,51,54,47,29,72,76,60,79,39,66,64,65,39,50,52,52,50,51,53,52,52,54,59,66,43,46,61,58,71,72,36,68,85,72,70,117